Protein AF-A0AA35RGS2-F1 (afdb_monomer)

Mean predicted aligned error: 11.4 Å

Radius of gyration: 21.29 Å; Cα contacts (8 Å, |Δi|>4): 32; chains: 1; bounding box: 43×38×60 Å

Structure (mmCIF, N/CA/C/O backbone):
data_AF-A0AA35RGS2-F1
#
_entry.id   AF-A0AA35RGS2-F1
#
loop_
_atom_site.group_PDB
_atom_site.id
_atom_site.type_symbol
_atom_site.label_atom_id
_atom_site.label_alt_id
_atom_site.label_comp_id
_atom_site.label_asym_id
_atom_site.label_entity_id
_atom_site.label_seq_id
_atom_site.pdbx_PDB_ins_code
_atom_site.Cartn_x
_atom_site.Cartn_y
_atom_site.Cartn_z
_atom_site.occupancy
_atom_site.B_iso_or_equiv
_atom_site.auth_seq_id
_atom_site.auth_comp_id
_atom_site.auth_asym_id
_atom_site.auth_atom_id
_atom_site.pdbx_PDB_model_num
ATOM 1 N N . THR A 1 1 ? -9.448 -14.374 -11.916 1.00 45.47 1 THR A N 1
ATOM 2 C CA . THR A 1 1 ? -8.502 -13.253 -11.717 1.00 45.47 1 THR A CA 1
ATOM 3 C C . THR A 1 1 ? -8.376 -13.027 -10.229 1.00 45.47 1 THR A C 1
ATOM 5 O O . THR A 1 1 ? -9.400 -12.807 -9.598 1.00 45.47 1 THR A O 1
ATOM 8 N N . LEU A 1 2 ? -7.183 -13.160 -9.643 1.00 50.66 2 LEU A N 1
ATOM 9 C CA . LEU A 1 2 ? -6.993 -12.872 -8.217 1.00 50.66 2 LEU A CA 1
ATOM 10 C C . LEU A 1 2 ? -7.079 -11.353 -8.027 1.00 50.66 2 LEU A C 1
ATOM 12 O O . LEU A 1 2 ? -6.272 -10.615 -8.587 1.00 50.66 2 LEU A O 1
ATOM 16 N N . GLN A 1 3 ? -8.101 -10.887 -7.312 1.00 70.31 3 GLN A N 1
ATOM 17 C CA . GLN A 1 3 ? -8.216 -9.486 -6.918 1.00 70.31 3 GLN A CA 1
ATOM 18 C C . GLN A 1 3 ? -7.227 -9.246 -5.778 1.00 70.31 3 GLN A C 1
ATOM 20 O O . GLN A 1 3 ? -7.268 -9.942 -4.766 1.00 70.31 3 GLN A O 1
ATOM 25 N N . VAL A 1 4 ? -6.301 -8.308 -5.969 1.00 80.44 4 VAL A N 1
ATOM 26 C CA . VAL A 1 4 ? -5.236 -8.018 -5.007 1.00 80.44 4 VAL A CA 1
ATOM 27 C C . VAL A 1 4 ? -5.414 -6.606 -4.471 1.00 80.44 4 VAL A C 1
ATOM 29 O O . VAL A 1 4 ? -5.587 -5.665 -5.244 1.00 80.44 4 VAL A O 1
ATOM 32 N N . VAL A 1 5 ? -5.346 -6.459 -3.149 1.00 79.75 5 VAL A N 1
ATOM 33 C CA . VAL A 1 5 ? -5.328 -5.151 -2.491 1.00 79.75 5 VAL A CA 1
ATOM 34 C C . VAL A 1 5 ? -3.905 -4.605 -2.550 1.00 79.75 5 VAL A C 1
ATOM 36 O O . VAL A 1 5 ? -2.971 -5.206 -2.021 1.00 79.75 5 VAL A O 1
ATOM 39 N N . VAL A 1 6 ? -3.733 -3.466 -3.215 1.00 86.12 6 VAL A N 1
ATOM 40 C CA . VAL A 1 6 ? -2.435 -2.792 -3.316 1.00 86.12 6 VAL A CA 1
ATOM 41 C C . VAL A 1 6 ? -2.250 -1.888 -2.091 1.00 86.12 6 VAL A C 1
ATOM 43 O O . VAL A 1 6 ? -3.171 -1.137 -1.763 1.00 86.12 6 VAL A O 1
ATOM 46 N N . PRO A 1 7 ? -1.089 -1.925 -1.407 1.00 85.31 7 PRO A N 1
ATOM 47 C CA . PRO A 1 7 ? -0.801 -1.013 -0.303 1.00 85.31 7 PRO A CA 1
ATOM 48 C C . PRO A 1 7 ? -0.924 0.462 -0.724 1.00 85.31 7 PRO A C 1
ATOM 50 O O . PRO A 1 7 ? -0.649 0.790 -1.881 1.00 85.31 7 PRO A O 1
ATOM 53 N N . PRO A 1 8 ? -1.288 1.375 0.193 1.00 83.94 8 PRO A N 1
ATOM 54 C CA . PRO A 1 8 ? -1.401 2.789 -0.136 1.00 83.94 8 PRO A CA 1
ATOM 55 C C . PRO A 1 8 ? -0.038 3.364 -0.535 1.00 83.94 8 PRO A C 1
ATOM 57 O O . PRO A 1 8 ? 0.972 3.126 0.131 1.00 83.94 8 PRO A O 1
ATOM 60 N N . LEU A 1 9 ? -0.025 4.135 -1.622 1.00 82.06 9 LEU A N 1
ATOM 61 C CA . LEU A 1 9 ? 1.124 4.949 -2.008 1.00 82.06 9 LEU A CA 1
ATOM 62 C C . LEU A 1 9 ? 1.214 6.183 -1.097 1.00 82.06 9 LEU A C 1
ATOM 64 O O . LEU A 1 9 ? 0.177 6.681 -0.650 1.00 82.06 9 LEU A O 1
ATOM 68 N N . PRO A 1 10 ? 2.426 6.705 -0.842 1.00 77.06 10 PRO A N 1
ATOM 69 C CA . PRO A 1 10 ? 2.576 7.959 -0.122 1.00 77.06 10 PRO A CA 1
ATOM 70 C C . PRO A 1 10 ? 1.879 9.107 -0.838 1.00 77.06 10 PRO A C 1
ATOM 72 O O . PRO A 1 10 ? 1.684 9.083 -2.058 1.00 77.06 10 PRO A O 1
ATOM 75 N N . GLU A 1 11 ? 1.563 10.139 -0.062 1.00 71.31 11 GLU A N 1
ATOM 76 C CA . GLU A 1 11 ? 0.903 11.332 -0.559 1.00 71.31 11 GLU A CA 1
ATOM 77 C C . GLU A 1 11 ? 1.646 11.911 -1.770 1.00 71.31 11 GLU A C 1
ATOM 79 O O . GLU A 1 11 ? 2.862 12.153 -1.769 1.00 71.31 11 GLU A O 1
ATOM 84 N N . LYS A 1 12 ? 0.893 12.105 -2.854 1.00 67.00 12 LYS A N 1
ATOM 85 C CA . LYS A 1 12 ? 1.411 12.760 -4.045 1.00 67.00 12 LYS A CA 1
ATOM 86 C C . LYS A 1 12 ? 1.531 14.240 -3.721 1.00 67.00 12 LYS A C 1
ATOM 88 O O . LYS A 1 12 ? 0.517 14.900 -3.533 1.00 67.00 12 LYS A O 1
ATOM 93 N N . ALA A 1 13 ? 2.757 14.754 -3.721 1.00 57.62 13 ALA A N 1
ATOM 94 C CA . ALA A 1 13 ? 3.004 16.185 -3.610 1.00 57.62 13 ALA A CA 1
ATOM 95 C C . ALA A 1 13 ? 2.073 16.948 -4.577 1.00 57.62 13 ALA A C 1
ATOM 97 O O . ALA A 1 13 ? 2.052 16.671 -5.784 1.00 57.62 13 ALA A O 1
ATOM 98 N N . ILE A 1 14 ? 1.244 17.841 -4.033 1.00 50.59 14 ILE A N 1
ATOM 99 C CA . ILE A 1 14 ? 0.221 18.575 -4.784 1.00 50.59 14 ILE A CA 1
ATOM 100 C C . ILE A 1 14 ? 0.909 19.344 -5.927 1.00 50.59 14 ILE A C 1
ATOM 102 O O . ILE A 1 14 ? 2.065 19.775 -5.809 1.00 50.59 14 ILE A O 1
ATOM 106 N N . LYS A 1 15 ? 0.230 19.442 -7.080 1.00 45.72 15 LYS A N 1
ATOM 107 C CA . LYS A 1 15 ? 0.703 20.169 -8.272 1.00 45.72 15 LYS A CA 1
ATOM 108 C C . LYS A 1 15 ? 1.196 21.567 -7.858 1.0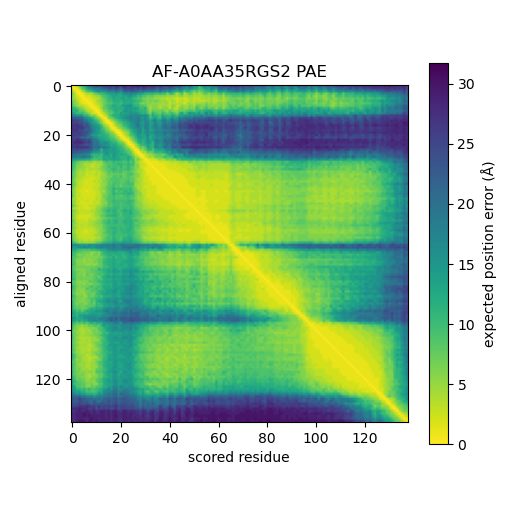0 45.72 15 LYS A C 1
ATOM 110 O O . LYS A 1 15 ? 0.411 22.389 -7.413 1.00 45.72 15 LYS A O 1
ATOM 115 N N . GLY A 1 16 ? 2.503 21.779 -7.994 1.00 46.50 16 GLY A N 1
ATOM 116 C CA . GLY A 1 16 ? 3.271 22.926 -7.479 1.00 46.50 16 GLY A CA 1
ATOM 117 C C . GLY A 1 16 ? 4.686 22.491 -7.074 1.00 46.50 16 GLY A C 1
ATOM 118 O O . GLY A 1 16 ? 5.674 23.148 -7.373 1.00 46.50 16 GLY A O 1
ATOM 119 N N . SER A 1 17 ? 4.789 21.265 -6.566 1.00 48.12 17 SER A N 1
ATOM 120 C CA . SER A 1 17 ? 6.030 20.550 -6.233 1.00 48.12 17 SER A CA 1
ATOM 121 C C . SER A 1 17 ? 6.803 19.971 -7.428 1.00 48.12 17 SER A C 1
ATOM 123 O O . SER A 1 17 ? 7.889 19.425 -7.250 1.00 48.12 17 SER A O 1
ATOM 125 N N . SER A 1 18 ? 6.301 20.092 -8.665 1.00 44.66 18 SER A N 1
ATOM 126 C CA . SER A 1 18 ? 7.066 19.666 -9.853 1.00 44.66 18 SER A CA 1
ATOM 127 C C . SER A 1 18 ? 8.357 20.480 -10.028 1.00 44.66 18 SER A C 1
ATOM 129 O O . SER A 1 18 ? 9.252 20.048 -10.750 1.00 44.66 18 SER A O 1
ATOM 131 N N . GLY A 1 19 ? 8.457 21.632 -9.353 1.00 45.62 19 GLY A N 1
ATOM 132 C CA . GLY A 1 19 ? 9.687 22.404 -9.217 1.00 45.62 19 GLY A CA 1
ATOM 133 C C . GLY A 1 19 ? 10.650 21.882 -8.145 1.00 45.62 19 GLY A C 1
ATOM 134 O O . GLY A 1 19 ? 11.829 22.169 -8.259 1.00 45.62 19 GLY A O 1
ATOM 135 N N . LEU A 1 20 ? 10.212 21.085 -7.161 1.00 48.44 20 LEU A N 1
ATOM 136 C CA . LEU A 1 20 ? 11.076 20.593 -6.071 1.00 48.44 20 LEU A CA 1
ATOM 137 C C . LEU A 1 20 ? 12.058 19.514 -6.530 1.00 48.44 20 LEU A C 1
ATOM 139 O O . LEU A 1 20 ? 13.179 19.455 -6.040 1.00 48.44 20 LEU A O 1
ATOM 143 N N . LEU A 1 21 ? 11.676 18.693 -7.514 1.00 51.62 21 LEU A N 1
ATOM 144 C CA . LEU A 1 21 ? 12.592 17.687 -8.063 1.00 51.62 21 LEU A CA 1
ATOM 145 C C . LEU A 1 21 ? 13.703 18.321 -8.923 1.00 51.62 21 LEU A C 1
ATOM 147 O O . LEU A 1 21 ? 14.788 17.763 -9.027 1.00 51.62 21 LEU A O 1
ATOM 151 N N . ASN A 1 22 ? 13.435 19.498 -9.506 1.00 47.59 22 ASN A N 1
ATOM 152 C CA . ASN A 1 22 ? 14.356 20.216 -10.397 1.00 47.59 22 ASN A CA 1
ATOM 153 C C . ASN A 1 22 ? 14.992 21.461 -9.753 1.00 47.59 22 ASN A C 1
ATOM 155 O O . ASN A 1 22 ? 15.859 22.089 -10.355 1.00 47.59 22 ASN A O 1
ATOM 159 N N . LYS A 1 23 ? 14.575 21.836 -8.542 1.00 47.91 23 LYS A N 1
ATOM 160 C CA . LYS A 1 23 ? 15.097 22.972 -7.788 1.00 47.91 23 LYS A CA 1
ATOM 161 C C . LYS A 1 23 ? 15.228 22.545 -6.334 1.00 47.91 23 LYS A C 1
ATOM 163 O O . LYS A 1 23 ? 14.370 22.809 -5.499 1.00 47.91 23 LYS A O 1
ATOM 168 N N . ILE A 1 24 ? 16.333 21.860 -6.062 1.00 50.66 24 ILE A N 1
ATOM 169 C CA . ILE A 1 24 ? 16.838 21.587 -4.719 1.00 50.66 24 ILE A CA 1
ATOM 170 C C . ILE A 1 24 ? 17.301 22.932 -4.132 1.00 50.66 24 ILE A C 1
ATOM 172 O O . ILE A 1 24 ? 18.485 23.240 -4.058 1.00 50.66 24 ILE A O 1
ATOM 176 N N . THR A 1 25 ? 16.359 23.802 -3.787 1.00 47.84 25 THR A N 1
ATOM 177 C CA . THR A 1 25 ? 16.596 24.863 -2.811 1.00 47.84 25 THR A CA 1
ATOM 178 C C . THR A 1 25 ? 16.045 24.321 -1.508 1.00 47.84 25 THR A C 1
ATOM 180 O O . THR A 1 25 ? 14.851 24.429 -1.264 1.00 47.84 25 THR A O 1
ATOM 183 N N . PHE A 1 26 ? 16.911 23.642 -0.749 1.00 51.88 26 PHE A N 1
ATOM 184 C CA . PHE A 1 26 ? 16.618 23.029 0.548 1.00 51.88 26 PHE A CA 1
ATOM 185 C C . PHE A 1 26 ? 16.055 24.081 1.514 1.00 51.88 26 PHE A C 1
ATOM 187 O O . PHE A 1 26 ? 16.809 24.790 2.179 1.00 51.88 26 PHE A O 1
ATOM 194 N N . SER A 1 27 ? 14.732 24.188 1.599 1.00 56.56 27 SER A N 1
ATOM 195 C CA . SER A 1 27 ? 14.089 24.680 2.812 1.00 56.56 27 SER A CA 1
ATOM 196 C C . SER A 1 27 ? 13.939 23.506 3.796 1.00 56.56 27 SER A C 1
ATOM 198 O O . SER A 1 27 ? 13.913 22.342 3.387 1.00 56.56 27 SER A O 1
ATOM 200 N N . GLY A 1 28 ? 13.884 23.779 5.104 1.00 57.06 28 GLY A N 1
ATOM 201 C CA . GLY A 1 28 ? 13.757 22.725 6.124 1.00 57.06 28 GLY A CA 1
ATOM 202 C C . GLY A 1 28 ? 12.481 21.884 5.974 1.00 57.06 28 GLY A C 1
ATOM 203 O O . GLY A 1 28 ? 12.509 20.677 6.200 1.00 57.06 28 GLY A O 1
ATOM 204 N N . GLU A 1 29 ? 11.388 22.492 5.505 1.00 58.44 29 GLU A N 1
ATOM 205 C CA . GLU A 1 29 ? 10.102 21.815 5.286 1.00 58.44 29 GLU A CA 1
ATOM 206 C C . GLU A 1 29 ? 10.144 20.843 4.094 1.00 58.44 29 GLU A C 1
ATOM 208 O O . GLU A 1 29 ? 9.554 19.759 4.149 1.00 58.44 29 GLU A O 1
ATOM 213 N N . ASP A 1 30 ? 10.911 21.174 3.048 1.00 62.19 30 ASP A N 1
ATOM 214 C CA . ASP A 1 30 ? 11.116 20.294 1.892 1.00 62.19 30 ASP A CA 1
ATOM 215 C C . ASP A 1 30 ? 11.906 19.031 2.273 1.00 62.19 30 ASP A C 1
ATOM 217 O O . ASP A 1 30 ? 11.649 17.947 1.742 1.00 62.19 30 ASP A O 1
ATOM 221 N N . SER A 1 31 ? 12.829 19.142 3.237 1.00 70.75 31 SER A N 1
ATOM 222 C CA . SER A 1 31 ? 13.610 18.010 3.754 1.00 70.75 31 SER A CA 1
ATOM 223 C C . SER A 1 31 ? 12.741 17.014 4.529 1.00 70.75 31 SER A C 1
ATOM 225 O O . SER A 1 31 ? 12.804 15.807 4.279 1.00 70.75 31 SER A O 1
ATOM 227 N N . ASP A 1 32 ? 11.875 17.497 5.423 1.00 76.06 32 ASP A N 1
ATOM 228 C CA . ASP A 1 32 ? 10.977 16.638 6.207 1.00 76.06 32 ASP A CA 1
ATOM 229 C C . ASP A 1 32 ? 9.963 15.905 5.323 1.00 76.06 32 ASP A C 1
ATOM 231 O O . ASP A 1 32 ? 9.649 14.731 5.554 1.00 76.06 32 ASP A O 1
ATOM 235 N N . PHE A 1 33 ? 9.461 16.575 4.281 1.00 78.19 33 PHE A N 1
ATOM 236 C CA . PHE A 1 33 ? 8.596 15.947 3.289 1.00 78.19 33 PHE A CA 1
ATOM 237 C C . PHE A 1 33 ? 9.311 14.802 2.558 1.00 78.19 33 PHE A C 1
ATOM 239 O O . PHE A 1 33 ? 8.751 13.709 2.420 1.00 78.19 33 PHE A O 1
ATOM 246 N N . LEU A 1 34 ? 10.550 15.026 2.109 1.00 80.31 34 LEU A N 1
ATOM 247 C CA . LEU A 1 34 ? 11.332 14.016 1.399 1.00 80.31 34 LEU A CA 1
ATOM 248 C C . LEU A 1 34 ? 11.626 12.795 2.275 1.00 80.31 34 LEU A C 1
ATOM 250 O O . LEU A 1 34 ? 11.437 11.674 1.804 1.00 80.31 34 LEU A O 1
ATOM 254 N N . ILE A 1 35 ? 11.991 12.989 3.546 1.00 83.81 35 ILE A N 1
ATOM 255 C CA . ILE A 1 35 ? 12.246 11.886 4.488 1.00 83.81 35 ILE A CA 1
ATOM 256 C C . ILE A 1 35 ? 10.967 11.074 4.732 1.00 83.81 35 ILE A C 1
ATOM 258 O O . ILE A 1 35 ? 10.978 9.845 4.626 1.00 83.81 35 ILE A O 1
ATOM 262 N N . LYS A 1 36 ? 9.833 11.741 4.994 1.00 83.88 36 LYS A N 1
ATOM 263 C CA . LYS A 1 36 ? 8.533 11.065 5.171 1.00 83.88 36 LYS A CA 1
ATOM 264 C C . LYS A 1 36 ? 8.149 10.263 3.932 1.00 83.88 36 LYS A C 1
ATOM 266 O O . LYS A 1 36 ? 7.704 9.119 4.043 1.00 83.88 36 LYS A O 1
ATOM 271 N N . ARG A 1 37 ? 8.345 10.845 2.747 1.00 86.12 37 ARG A N 1
ATOM 272 C CA . ARG A 1 37 ? 8.055 10.186 1.474 1.00 86.12 37 ARG A CA 1
ATOM 273 C C . ARG A 1 37 ? 8.975 8.996 1.230 1.00 86.12 37 ARG A C 1
ATOM 275 O O . ARG A 1 37 ? 8.482 7.956 0.807 1.00 86.12 37 ARG A O 1
ATOM 282 N N . GLN A 1 38 ? 10.270 9.132 1.499 1.00 87.69 38 GLN A N 1
ATOM 283 C CA . GLN A 1 38 ? 11.242 8.048 1.379 1.00 87.69 38 GLN A CA 1
ATOM 284 C C . GLN A 1 38 ? 10.843 6.865 2.263 1.00 87.69 38 GLN A C 1
ATOM 286 O O . GLN A 1 38 ? 10.688 5.757 1.758 1.00 87.69 38 GLN A O 1
ATOM 291 N N . HIS A 1 39 ? 10.584 7.113 3.548 1.00 88.38 39 HIS A N 1
ATOM 292 C CA . HIS A 1 39 ? 10.181 6.074 4.494 1.00 88.38 39 HIS A CA 1
ATOM 293 C C . HIS A 1 39 ? 8.864 5.393 4.085 1.00 88.38 39 HIS A C 1
ATOM 295 O O . HIS A 1 39 ? 8.719 4.173 4.148 1.00 88.38 39 HIS A O 1
ATOM 301 N N . ALA A 1 40 ? 7.889 6.164 3.603 1.00 87.94 40 ALA A N 1
ATOM 302 C CA . ALA A 1 40 ? 6.630 5.604 3.127 1.00 87.94 40 ALA A CA 1
ATOM 303 C C . ALA A 1 40 ? 6.789 4.779 1.834 1.00 87.94 40 ALA A C 1
ATOM 305 O O . ALA A 1 40 ? 6.123 3.753 1.684 1.00 87.94 40 ALA A O 1
ATOM 306 N N . LEU A 1 41 ? 7.679 5.185 0.917 1.00 91.75 41 LEU A N 1
ATOM 307 C CA . LEU A 1 41 ? 8.031 4.387 -0.263 1.00 91.75 41 LEU A CA 1
ATOM 308 C C . LEU A 1 41 ? 8.737 3.086 0.127 1.00 91.75 41 LEU A C 1
ATOM 310 O O . LEU A 1 41 ? 8.436 2.043 -0.448 1.00 91.75 41 LEU A O 1
ATOM 314 N N . GLU A 1 42 ? 9.624 3.124 1.117 1.00 91.94 42 GLU A N 1
ATOM 315 C CA . GLU A 1 42 ? 10.288 1.930 1.640 1.00 91.94 42 GLU A CA 1
ATOM 316 C C . GLU A 1 42 ? 9.269 0.938 2.214 1.00 91.94 42 GLU A C 1
ATOM 318 O O . GLU A 1 42 ? 9.222 -0.217 1.788 1.00 91.94 42 GLU A O 1
ATOM 323 N N . ILE A 1 43 ? 8.369 1.401 3.091 1.00 92.44 43 ILE A N 1
ATOM 324 C CA . ILE A 1 43 ? 7.279 0.571 3.629 1.00 92.44 43 ILE A CA 1
ATOM 325 C C . ILE A 1 43 ? 6.421 -0.007 2.500 1.00 92.44 43 ILE A C 1
ATOM 327 O O . ILE A 1 43 ? 6.042 -1.179 2.548 1.00 92.44 43 ILE A O 1
ATOM 331 N N . PHE A 1 44 ? 6.099 0.797 1.484 1.00 93.06 44 PHE A N 1
ATOM 332 C CA . PHE A 1 44 ? 5.331 0.345 0.329 1.00 93.06 44 PHE A CA 1
ATOM 333 C C . PHE A 1 44 ? 6.040 -0.804 -0.404 1.00 93.06 44 PHE A C 1
ATOM 335 O O . PHE A 1 44 ? 5.431 -1.852 -0.619 1.00 93.06 44 PHE A O 1
ATOM 342 N N . LEU A 1 45 ? 7.329 -0.656 -0.720 1.00 93.31 45 LEU A N 1
ATOM 343 C CA . LEU A 1 45 ? 8.112 -1.687 -1.409 1.00 93.31 45 LEU A CA 1
ATOM 344 C C . LEU A 1 45 ? 8.271 -2.958 -0.568 1.00 93.31 45 LEU A C 1
ATOM 346 O O . LEU A 1 45 ? 8.125 -4.059 -1.099 1.00 93.31 45 LEU A O 1
ATOM 350 N N . VAL A 1 46 ? 8.487 -2.825 0.743 1.00 94.31 46 VAL A N 1
ATOM 351 C CA . VAL A 1 46 ? 8.539 -3.966 1.671 1.00 94.31 46 VAL A CA 1
ATOM 352 C C . VAL A 1 46 ? 7.196 -4.697 1.725 1.00 94.31 46 VAL A C 1
ATOM 354 O O . VAL A 1 46 ? 7.147 -5.925 1.746 1.00 94.31 46 VAL A O 1
ATOM 357 N N . ARG A 1 47 ? 6.074 -3.972 1.717 1.00 94.00 47 ARG A N 1
ATOM 358 C CA . ARG A 1 47 ? 4.746 -4.600 1.677 1.00 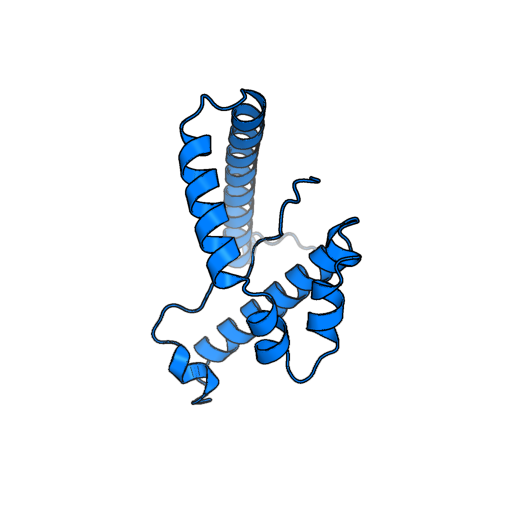94.00 47 ARG A CA 1
ATOM 359 C C . ARG A 1 47 ? 4.505 -5.333 0.360 1.00 94.00 47 ARG A C 1
ATOM 361 O O . ARG A 1 47 ? 3.954 -6.430 0.390 1.00 94.00 47 ARG A O 1
ATOM 368 N N . LEU A 1 48 ? 4.937 -4.769 -0.770 1.00 93.00 48 LEU A N 1
ATOM 369 C CA . LEU A 1 48 ? 4.856 -5.447 -2.066 1.00 93.00 48 LEU A CA 1
ATOM 370 C C . LEU A 1 48 ? 5.694 -6.729 -2.095 1.00 93.00 48 LEU A C 1
ATOM 372 O O . LEU A 1 48 ? 5.191 -7.762 -2.532 1.00 93.00 48 LEU A O 1
ATOM 376 N N . SER A 1 49 ? 6.929 -6.691 -1.587 1.00 93.75 49 SER A N 1
ATOM 377 C CA . SER A 1 49 ? 7.825 -7.854 -1.593 1.00 93.75 49 SER A CA 1
ATOM 378 C C . SER A 1 49 ? 7.358 -8.982 -0.669 1.00 93.75 49 SER A C 1
ATOM 380 O O . SER A 1 49 ? 7.612 -10.151 -0.949 1.00 93.75 49 S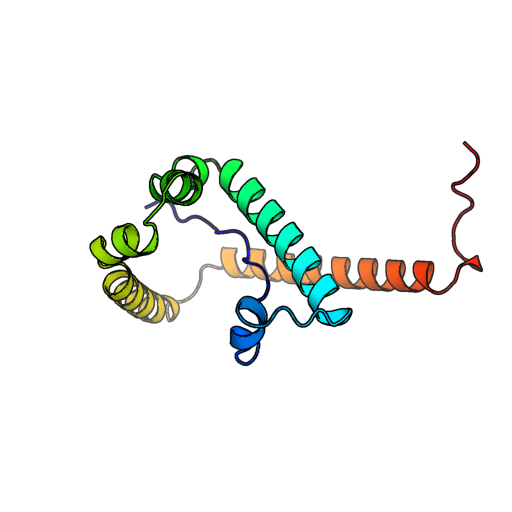ER A O 1
ATOM 382 N N . ARG A 1 50 ? 6.629 -8.658 0.406 1.00 94.06 50 ARG A N 1
ATOM 383 C CA . ARG A 1 50 ? 6.038 -9.647 1.324 1.00 94.06 50 ARG A CA 1
ATOM 384 C C . ARG A 1 50 ? 4.674 -10.172 0.872 1.00 94.06 50 ARG A C 1
ATOM 386 O O . ARG A 1 50 ? 4.170 -11.122 1.467 1.00 94.06 50 ARG A O 1
ATOM 393 N N . HIS A 1 51 ? 4.055 -9.568 -0.140 1.00 93.50 51 HIS A N 1
ATOM 394 C CA . HIS A 1 51 ? 2.739 -9.985 -0.608 1.00 93.50 51 HIS A CA 1
ATOM 395 C C . HIS A 1 51 ? 2.862 -11.180 -1.572 1.00 93.50 51 HIS A C 1
ATOM 397 O O . HIS A 1 51 ? 3.495 -11.034 -2.616 1.00 93.50 51 HIS A O 1
ATOM 403 N N . PRO A 1 52 ? 2.171 -12.314 -1.333 1.00 91.88 52 PRO A N 1
ATOM 404 C CA . PRO A 1 52 ? 2.402 -13.577 -2.048 1.00 91.88 52 PRO A CA 1
ATOM 405 C C . PRO A 1 52 ? 2.188 -13.502 -3.567 1.00 91.88 52 PRO A C 1
ATOM 407 O O . PRO A 1 52 ? 2.845 -14.215 -4.313 1.00 91.88 52 PRO A O 1
ATOM 410 N N . VAL A 1 53 ? 1.275 -12.639 -4.029 1.00 92.88 53 VAL A N 1
ATOM 411 C CA . VAL A 1 53 ? 1.014 -12.420 -5.466 1.00 92.88 53 VAL A CA 1
ATOM 412 C C . VAL A 1 53 ? 1.869 -11.292 -6.066 1.00 92.88 53 VAL A C 1
ATOM 414 O O . VAL A 1 53 ? 2.495 -11.486 -7.102 1.00 92.88 53 VAL A O 1
ATOM 417 N N . LEU A 1 54 ? 1.900 -10.101 -5.449 1.00 91.50 54 LEU A N 1
ATOM 418 C CA . LEU A 1 54 ? 2.594 -8.929 -6.002 1.00 91.50 54 LEU A CA 1
ATOM 419 C C . LEU A 1 54 ? 4.109 -9.117 -6.082 1.00 91.50 54 LEU A C 1
ATOM 421 O O . LEU A 1 54 ? 4.712 -8.617 -7.028 1.00 91.50 54 LEU A O 1
ATOM 425 N N . CYS A 1 55 ? 4.707 -9.856 -5.143 1.00 93.12 55 CYS A N 1
ATOM 426 C CA . CYS A 1 55 ? 6.148 -10.081 -5.135 1.00 93.12 55 CYS A CA 1
ATOM 427 C C . CYS A 1 55 ? 6.638 -10.893 -6.338 1.00 93.12 55 CYS A C 1
ATOM 429 O O . CYS A 1 55 ? 7.794 -10.752 -6.703 1.00 93.12 55 CYS A O 1
ATOM 431 N N . GLN A 1 56 ? 5.763 -11.691 -6.962 1.00 93.00 56 GLN A N 1
ATOM 432 C CA . GLN A 1 56 ? 6.058 -12.513 -8.142 1.00 93.00 56 GLN A CA 1
ATOM 433 C C . GLN A 1 56 ? 5.748 -11.782 -9.457 1.00 93.00 56 GLN A C 1
ATOM 435 O O . GLN A 1 56 ? 5.884 -12.341 -10.546 1.00 93.00 56 GLN A O 1
ATOM 440 N N . SER A 1 57 ? 5.259 -10.540 -9.383 1.00 90.62 57 SER A N 1
ATOM 441 C CA . SER A 1 57 ? 4.894 -9.777 -10.569 1.00 90.62 57 SER A CA 1
ATOM 442 C C . SER A 1 57 ? 6.136 -9.443 -11.386 1.00 90.62 57 SER A C 1
ATOM 444 O O . SER A 1 57 ? 7.042 -8.765 -10.903 1.00 90.62 57 SER A O 1
ATOM 446 N N . TYR A 1 58 ? 6.125 -9.817 -12.667 1.00 89.81 58 TYR A N 1
ATOM 447 C CA . TYR A 1 58 ? 7.141 -9.394 -13.634 1.00 89.81 58 TYR A CA 1
ATOM 448 C C . TYR A 1 58 ? 7.396 -7.880 -13.559 1.00 89.81 58 TYR A C 1
ATOM 450 O O . TYR A 1 58 ? 8.539 -7.440 -13.497 1.00 89.81 58 TYR A O 1
ATOM 458 N N . TRP A 1 59 ? 6.332 -7.076 -13.474 1.00 87.81 59 TRP A N 1
ATOM 459 C CA . TRP A 1 59 ? 6.443 -5.618 -13.405 1.00 87.81 59 TRP A CA 1
ATOM 460 C C . TRP A 1 59 ? 7.063 -5.112 -12.106 1.00 87.81 59 TRP A C 1
ATOM 462 O O . TRP A 1 59 ? 7.683 -4.055 -12.123 1.00 87.81 59 TRP A O 1
ATOM 472 N N . PHE A 1 60 ? 6.921 -5.847 -11.000 1.00 90.69 60 PHE A N 1
ATOM 473 C CA . PHE A 1 60 ? 7.570 -5.490 -9.741 1.00 90.69 60 PHE A CA 1
ATOM 474 C C . PHE A 1 60 ? 9.087 -5.692 -9.833 1.00 90.69 60 PHE A C 1
ATOM 476 O O . PHE A 1 60 ? 9.836 -4.779 -9.504 1.00 90.69 60 PHE A O 1
ATOM 483 N N . HIS A 1 61 ? 9.544 -6.822 -10.379 1.00 90.94 61 HIS A N 1
ATOM 484 C CA . HIS A 1 61 ? 10.973 -7.061 -10.612 1.00 90.94 61 HIS A CA 1
ATOM 485 C C . HIS A 1 61 ? 11.565 -6.072 -11.621 1.00 90.94 61 HIS A C 1
ATOM 487 O O . HIS A 1 61 ? 12.574 -5.428 -11.349 1.00 90.94 61 H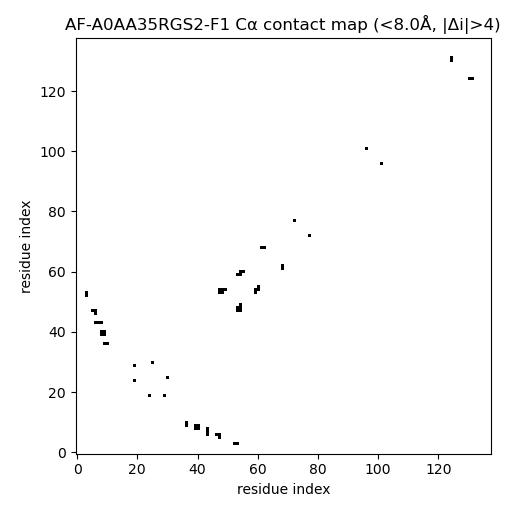IS A O 1
ATOM 493 N N . GLN A 1 62 ? 10.879 -5.856 -12.748 1.00 89.38 62 GLN A N 1
ATOM 494 C CA . GLN A 1 62 ? 11.314 -4.885 -13.754 1.00 89.38 62 GLN A CA 1
ATOM 495 C C . GLN A 1 62 ? 11.365 -3.451 -13.221 1.00 89.38 62 GLN A C 1
ATOM 497 O O . GLN A 1 62 ? 12.207 -2.671 -13.652 1.00 89.38 62 GLN A O 1
ATOM 502 N N . PHE A 1 63 ? 10.486 -3.088 -12.286 1.00 89.50 63 PHE A N 1
ATOM 503 C CA . PHE A 1 63 ? 10.543 -1.783 -11.633 1.00 89.50 63 PHE A CA 1
ATOM 504 C C . PHE A 1 63 ? 11.826 -1.604 -10.807 1.00 89.50 63 PHE A C 1
ATOM 506 O O . PHE A 1 63 ? 12.366 -0.503 -10.765 1.00 89.50 63 PHE A O 1
ATOM 513 N N . LEU A 1 64 ? 12.317 -2.672 -10.171 1.00 89.50 64 LEU A N 1
ATOM 514 C CA . LEU A 1 64 ? 13.511 -2.632 -9.323 1.00 89.50 64 LEU A CA 1
ATOM 515 C C . LEU A 1 64 ? 14.825 -2.691 -10.117 1.00 89.50 64 LEU A C 1
ATOM 517 O O . LEU A 1 64 ? 15.832 -2.167 -9.653 1.00 89.50 64 LEU A O 1
ATOM 521 N N . GLU A 1 65 ? 14.823 -3.320 -11.292 1.00 87.00 65 GLU A N 1
ATOM 522 C CA . GLU A 1 65 ? 16.051 -3.630 -12.040 1.00 87.00 65 GLU A CA 1
ATOM 523 C C . GLU A 1 65 ? 16.388 -2.633 -13.162 1.00 87.00 65 GLU A C 1
ATOM 525 O O . GLU A 1 65 ? 17.549 -2.528 -13.557 1.00 87.00 65 GLU A O 1
ATOM 530 N N . ASN A 1 66 ? 15.400 -1.940 -13.743 1.00 78.12 66 ASN A N 1
ATOM 531 C CA . ASN A 1 66 ? 15.527 -1.515 -15.140 1.00 78.12 66 ASN A CA 1
ATOM 532 C C . ASN A 1 66 ? 15.838 -0.019 -15.368 1.00 78.12 66 ASN A C 1
ATOM 534 O O . ASN A 1 66 ? 15.121 0.875 -14.910 1.00 78.12 66 ASN A O 1
ATOM 538 N N . ILE A 1 67 ? 16.843 0.247 -16.212 1.00 65.50 67 ILE A N 1
ATOM 539 C CA . ILE A 1 67 ? 17.091 1.545 -16.856 1.00 65.50 67 ILE A CA 1
ATOM 540 C C . ILE A 1 67 ? 16.238 1.574 -18.135 1.00 65.50 67 ILE A C 1
ATOM 542 O O . ILE A 1 67 ? 16.552 0.901 -19.110 1.00 65.50 67 ILE A O 1
ATOM 546 N N . GLY A 1 68 ? 15.133 2.327 -18.134 1.00 79.38 68 GLY A N 1
ATOM 547 C CA . GLY A 1 68 ? 14.178 2.370 -19.263 1.00 79.38 68 GLY A CA 1
ATOM 548 C C . GLY A 1 68 ? 12.741 1.957 -18.914 1.00 79.38 68 GLY A C 1
ATOM 549 O O . GLY A 1 68 ? 11.974 1.505 -19.769 1.00 79.38 68 GLY A O 1
ATOM 550 N N . TRP A 1 69 ? 12.361 2.097 -17.637 1.00 83.44 69 TRP A N 1
ATOM 551 C CA . TRP A 1 69 ? 11.012 1.819 -17.128 1.00 83.44 69 TRP A CA 1
ATOM 552 C C . TRP A 1 69 ? 9.902 2.477 -17.959 1.00 83.44 69 TRP A C 1
ATOM 554 O O . TRP A 1 69 ? 8.886 1.852 -18.263 1.00 83.44 69 TRP A O 1
ATOM 564 N N . ARG A 1 70 ? 10.092 3.744 -18.347 1.00 84.44 70 ARG A N 1
ATOM 565 C CA . ARG A 1 70 ? 9.079 4.527 -19.065 1.00 84.44 70 ARG A CA 1
ATOM 566 C C . ARG A 1 70 ? 8.739 3.884 -20.407 1.00 84.44 70 ARG A C 1
ATOM 568 O O . ARG A 1 70 ? 7.563 3.694 -20.711 1.00 84.44 70 ARG A O 1
ATOM 575 N N . GLU A 1 71 ? 9.752 3.537 -21.186 1.00 87.00 71 GLU A N 1
ATOM 576 C CA . GLU A 1 71 ? 9.621 2.944 -22.512 1.00 87.00 71 GLU A CA 1
ATOM 577 C C . GLU A 1 71 ? 9.009 1.544 -22.410 1.00 87.00 71 GLU A C 1
ATOM 579 O O . GLU A 1 71 ? 8.098 1.207 -23.169 1.00 87.00 71 GLU A O 1
ATOM 584 N N . ALA A 1 72 ? 9.459 0.743 -21.438 1.00 84.50 72 ALA A N 1
ATOM 585 C CA . ALA A 1 72 ? 8.918 -0.587 -21.177 1.00 84.50 72 ALA A CA 1
ATOM 586 C C . ALA A 1 72 ? 7.418 -0.543 -20.840 1.00 84.50 72 ALA A C 1
ATOM 588 O O . ALA A 1 72 ? 6.635 -1.295 -21.420 1.00 84.50 72 ALA A O 1
ATOM 589 N N . VAL A 1 73 ? 7.001 0.377 -19.964 1.00 85.75 73 VAL A N 1
ATOM 590 C CA . VAL A 1 73 ? 5.595 0.552 -19.578 1.00 85.75 73 VAL A CA 1
ATOM 591 C C . VAL A 1 73 ? 4.756 1.081 -20.740 1.00 85.75 73 VAL A C 1
ATOM 593 O O . VAL A 1 73 ? 3.652 0.583 -20.966 1.00 85.75 73 VAL A O 1
ATOM 596 N N . GLN A 1 74 ? 5.256 2.038 -21.524 1.00 86.12 74 GLN A N 1
ATOM 597 C CA . GLN A 1 74 ? 4.524 2.578 -22.676 1.00 86.12 74 GLN A CA 1
ATOM 598 C C . GLN A 1 74 ? 4.183 1.503 -23.717 1.00 86.12 74 GLN A C 1
ATOM 600 O O . GLN A 1 74 ? 3.045 1.457 -24.188 1.00 86.12 74 GLN A O 1
ATOM 605 N N . ARG A 1 75 ? 5.111 0.580 -24.014 1.00 87.00 75 ARG A N 1
ATOM 606 C CA . ARG A 1 75 ? 4.885 -0.522 -24.973 1.00 87.00 75 ARG A CA 1
ATOM 607 C C . ARG A 1 75 ? 3.727 -1.447 -24.593 1.00 87.00 75 ARG A C 1
ATOM 609 O O . ARG A 1 75 ? 3.174 -2.119 -25.456 1.00 87.00 75 ARG A O 1
ATOM 616 N N . THR A 1 76 ? 3.331 -1.490 -23.323 1.00 86.94 76 THR A N 1
ATOM 617 C CA . THR A 1 76 ? 2.233 -2.359 -22.865 1.00 86.94 76 THR A CA 1
ATOM 618 C C . THR A 1 76 ? 0.843 -1.846 -23.241 1.00 86.94 76 THR A C 1
ATOM 620 O O . THR A 1 76 ? -0.138 -2.588 -23.093 1.00 86.94 76 THR A O 1
ATOM 623 N N . GLY A 1 77 ? 0.736 -0.578 -23.661 1.00 86.31 77 GLY A N 1
ATOM 624 C CA . GLY A 1 77 ? -0.543 0.105 -23.851 1.00 86.31 77 GLY A CA 1
ATOM 625 C C . GLY A 1 77 ? -1.324 0.300 -22.545 1.00 86.31 77 GLY A C 1
ATOM 626 O O . GLY A 1 77 ? -2.555 0.351 -22.580 1.00 86.31 77 GLY A O 1
ATOM 627 N N . TYR A 1 78 ? -0.646 0.358 -21.385 1.00 84.94 78 TYR A N 1
ATOM 628 C CA . TYR A 1 78 ? -1.309 0.340 -20.071 1.00 84.94 78 TYR A CA 1
ATOM 629 C C . TYR A 1 78 ? -2.381 1.421 -19.919 1.00 84.94 78 TYR A C 1
ATOM 631 O O . TYR A 1 78 ? -3.413 1.147 -19.322 1.00 84.94 78 TYR A O 1
ATOM 639 N N . LEU A 1 79 ? -2.156 2.615 -20.478 1.00 82.81 79 LEU A N 1
ATOM 640 C CA . LEU A 1 79 ? -3.046 3.764 -20.310 1.00 82.81 79 LEU A CA 1
ATOM 641 C C . LEU A 1 79 ? -4.442 3.490 -20.890 1.00 82.81 79 LEU A C 1
ATOM 643 O O . LEU A 1 79 ? -5.460 3.698 -20.238 1.00 82.81 79 LEU A O 1
ATOM 647 N N . GLN A 1 80 ? -4.489 2.928 -22.096 1.00 86.31 80 GLN A N 1
ATOM 648 C CA . GLN A 1 80 ? -5.744 2.568 -22.758 1.00 86.31 80 GLN A CA 1
ATOM 649 C C . GLN A 1 80 ? -6.453 1.434 -22.006 1.00 86.31 80 GLN A C 1
ATOM 651 O O . GLN A 1 80 ? -7.672 1.461 -21.826 1.00 86.31 80 GLN A O 1
ATOM 656 N N . LYS A 1 81 ? -5.682 0.454 -21.513 1.00 86.38 81 LYS A N 1
ATOM 657 C CA . LYS A 1 81 ? -6.207 -0.656 -20.706 1.00 86.38 81 LYS A CA 1
ATOM 658 C C . LYS A 1 81 ? -6.770 -0.165 -19.372 1.00 86.38 81 LYS A C 1
ATOM 660 O O . LYS A 1 81 ? -7.848 -0.606 -18.985 1.00 86.38 81 LYS A O 1
ATOM 665 N N . SER A 1 82 ? -6.090 0.754 -18.684 1.00 85.62 82 SER A N 1
ATOM 666 C CA . SER A 1 82 ? -6.560 1.305 -17.410 1.00 85.62 82 SER A CA 1
ATOM 667 C C . SER A 1 82 ? -7.841 2.105 -17.583 1.00 85.62 82 SER A C 1
ATOM 669 O O . SER A 1 82 ? -8.761 1.933 -16.791 1.00 85.62 82 SER A O 1
ATOM 671 N N . ASP A 1 83 ? -7.949 2.908 -18.642 1.00 85.94 83 ASP A N 1
ATOM 672 C CA . ASP A 1 83 ? -9.159 3.691 -18.903 1.00 85.94 83 ASP A CA 1
ATOM 673 C C . ASP A 1 83 ? -10.365 2.788 -19.181 1.00 85.94 83 ASP A C 1
ATOM 675 O O . ASP A 1 83 ? -11.465 3.031 -18.682 1.00 85.94 83 ASP A O 1
ATOM 679 N N . MET A 1 84 ? -10.165 1.711 -19.943 1.00 87.62 84 MET A N 1
ATOM 680 C CA . MET A 1 84 ? -11.208 0.718 -20.198 1.00 87.62 84 MET A CA 1
ATOM 681 C C . MET A 1 84 ? -11.614 -0.032 -18.920 1.00 87.62 84 MET A C 1
ATOM 683 O O . MET A 1 84 ? -12.808 -0.221 -18.671 1.00 87.62 84 MET A O 1
ATOM 687 N N . LEU A 1 85 ? -10.646 -0.422 -18.085 1.00 87.00 85 LEU A N 1
ATOM 688 C CA . LEU A 1 85 ? -10.910 -1.064 -16.796 1.00 87.00 85 LEU A CA 1
ATOM 689 C C . LEU A 1 85 ? -11.687 -0.139 -15.857 1.00 87.00 85 LEU A C 1
ATOM 691 O O . LEU A 1 85 ? -12.695 -0.565 -15.304 1.00 87.00 85 LEU A O 1
ATOM 695 N N . LEU A 1 86 ? -11.280 1.125 -15.721 1.00 86.44 86 LEU A N 1
ATOM 696 C CA . LEU A 1 86 ? -11.971 2.103 -14.879 1.00 86.44 86 LEU A CA 1
ATOM 697 C C . LEU A 1 86 ? -13.412 2.320 -15.340 1.00 86.44 86 LEU A C 1
ATOM 699 O O . LEU A 1 86 ? -14.323 2.250 -14.521 1.00 86.44 86 LEU A O 1
ATOM 703 N N . LYS A 1 87 ? -13.637 2.485 -16.650 1.00 86.62 87 LYS A N 1
ATOM 704 C CA . LYS A 1 87 ? -14.991 2.577 -1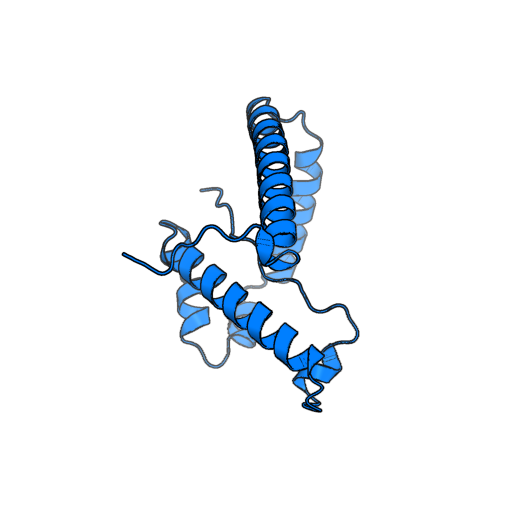7.220 1.00 86.62 87 LYS A CA 1
ATOM 705 C C . LYS A 1 87 ? -15.834 1.347 -16.882 1.00 86.62 87 LYS A C 1
ATOM 707 O O . LYS A 1 87 ? -16.994 1.487 -16.507 1.00 86.62 87 LYS A O 1
ATOM 712 N N . THR A 1 88 ? -15.247 0.155 -16.975 1.00 86.31 88 THR A N 1
ATOM 713 C CA . THR A 1 88 ? -15.930 -1.107 -16.653 1.00 86.31 88 THR A CA 1
ATOM 714 C C . THR A 1 88 ? -16.274 -1.183 -15.164 1.00 86.31 88 THR A C 1
ATOM 716 O O . THR A 1 88 ? -17.410 -1.481 -14.805 1.00 86.31 88 THR A O 1
ATOM 719 N N . LEU A 1 89 ? -15.327 -0.841 -14.288 1.00 83.62 89 LEU A N 1
ATOM 720 C CA . LEU A 1 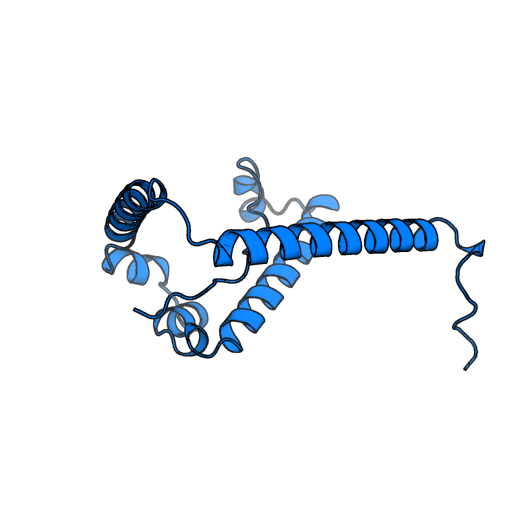89 ? -15.532 -0.808 -12.839 1.00 83.62 89 LEU A CA 1
ATOM 721 C C . LEU A 1 89 ? -16.609 0.204 -12.430 1.00 83.62 89 LEU A C 1
ATOM 723 O O . LEU A 1 89 ? -17.434 -0.115 -11.581 1.00 83.62 89 LEU A O 1
ATOM 727 N N . SER A 1 90 ? -16.664 1.382 -13.061 1.00 84.62 90 SER A N 1
ATOM 728 C CA . SER A 1 90 ? -17.711 2.384 -12.806 1.00 84.62 90 SER A CA 1
ATOM 729 C C . SER A 1 90 ? -19.119 1.919 -13.190 1.00 84.62 90 SER A C 1
ATOM 731 O O . SER A 1 90 ? -20.103 2.415 -12.643 1.00 84.62 90 SER A O 1
ATOM 733 N N . LEU A 1 91 ? -19.244 0.987 -14.139 1.00 84.00 91 LEU A N 1
ATOM 734 C CA . LEU A 1 91 ? -20.533 0.374 -14.467 1.00 84.00 91 LEU A CA 1
ATOM 735 C C . LEU A 1 91 ? -20.918 -0.680 -13.424 1.00 84.00 91 LEU A C 1
ATOM 737 O O . LEU A 1 91 ? -22.072 -0.730 -13.001 1.00 84.00 91 LEU A O 1
ATOM 741 N N . LEU A 1 92 ? -19.948 -1.477 -12.971 1.00 78.31 92 LEU A N 1
ATOM 742 C CA . LEU A 1 92 ? -20.152 -2.524 -11.968 1.00 78.31 92 LEU A CA 1
ATOM 743 C C . LEU A 1 92 ? -20.412 -1.962 -10.564 1.00 78.31 92 LEU A C 1
ATOM 745 O O . LEU A 1 92 ? -21.185 -2.543 -9.810 1.00 78.31 92 LEU A O 1
ATOM 749 N N . SER A 1 93 ? -19.846 -0.800 -10.223 1.00 71.19 93 SER A N 1
ATOM 750 C CA . SER A 1 93 ? -20.036 -0.161 -8.913 1.00 71.19 93 SER A CA 1
ATOM 751 C C . SER A 1 93 ? -21.469 0.314 -8.653 1.00 71.19 93 SER A C 1
ATOM 753 O O . SER A 1 93 ? -21.782 0.719 -7.539 1.00 71.19 93 SER A O 1
ATOM 755 N N . LYS A 1 94 ? -22.338 0.307 -9.674 1.00 68.62 94 LYS A N 1
ATOM 756 C CA . LYS A 1 94 ? -23.769 0.618 -9.541 1.00 68.62 94 LYS A CA 1
ATOM 757 C C . LYS A 1 94 ? -24.604 -0.588 -9.101 1.00 68.62 94 LYS A C 1
ATOM 759 O O . LYS A 1 94 ? -25.795 -0.430 -8.842 1.00 68.62 94 LYS A O 1
ATOM 764 N N . GLN A 1 95 ? -24.018 -1.785 -9.047 1.00 72.75 95 GLN A N 1
ATOM 765 C CA . GLN A 1 95 ? -24.697 -2.968 -8.527 1.00 72.75 95 GLN A CA 1
ATOM 766 C C . GLN A 1 95 ? -24.729 -2.948 -6.996 1.00 72.75 95 GLN A C 1
ATOM 768 O O . GLN A 1 95 ? -23.851 -2.381 -6.348 1.00 72.75 95 GLN A O 1
ATOM 773 N N . LYS A 1 96 ? -25.763 -3.565 -6.414 1.00 71.69 96 LYS A N 1
ATOM 774 C CA . LYS A 1 96 ? -25.916 -3.665 -4.960 1.00 71.69 96 LYS A CA 1
ATOM 775 C C . LYS A 1 96 ? -24.714 -4.421 -4.380 1.00 71.69 96 LYS A C 1
ATOM 777 O O . LYS A 1 96 ? -24.472 -5.565 -4.760 1.00 71.69 96 LYS A O 1
ATOM 782 N N . GLY A 1 97 ? -23.957 -3.748 -3.514 1.00 73.94 97 GLY A N 1
ATOM 783 C CA . GLY A 1 97 ? -22.762 -4.299 -2.883 1.00 73.94 97 GLY A CA 1
ATOM 784 C C . GLY A 1 97 ? -23.089 -5.474 -1.965 1.00 73.94 97 GLY A C 1
ATOM 785 O O . GLY A 1 97 ? -24.159 -5.526 -1.360 1.00 73.94 97 GLY A O 1
ATOM 786 N N . ASP A 1 98 ? -22.165 -6.428 -1.885 1.00 84.75 98 ASP A N 1
ATOM 787 C CA . ASP A 1 98 ? -22.238 -7.541 -0.939 1.00 84.75 98 ASP A CA 1
ATOM 788 C C . ASP A 1 98 ? -22.112 -7.008 0.498 1.00 84.75 98 ASP A C 1
ATOM 790 O O . ASP A 1 98 ? -21.243 -6.177 0.778 1.00 84.75 98 ASP A O 1
ATOM 794 N N . GLN A 1 99 ? -22.967 -7.497 1.402 1.00 88.44 99 GLN A N 1
ATOM 795 C CA . GLN A 1 99 ? -22.995 -7.104 2.814 1.00 88.44 99 GLN A CA 1
ATOM 796 C C . GLN A 1 99 ? -21.620 -7.246 3.478 1.00 88.44 99 GLN A C 1
ATOM 798 O O . GLN A 1 99 ? -21.226 -6.395 4.265 1.00 88.44 99 GLN A O 1
ATOM 803 N N . ARG A 1 100 ? -20.824 -8.238 3.067 1.00 89.12 100 ARG A N 1
ATOM 804 C CA . ARG A 1 100 ? -19.469 -8.446 3.596 1.00 89.12 100 ARG A CA 1
ATOM 805 C C . ARG A 1 100 ? -18.559 -7.226 3.422 1.00 89.12 100 ARG A C 1
ATOM 807 O O . ARG A 1 100 ? -17.696 -6.985 4.259 1.00 89.12 100 ARG A O 1
ATOM 814 N N . PHE A 1 101 ? -18.726 -6.450 2.348 1.00 87.06 101 PHE A N 1
ATOM 815 C CA . PHE A 1 101 ? -17.957 -5.214 2.159 1.00 87.06 101 PHE A CA 1
ATOM 816 C C . PHE A 1 101 ? -18.435 -4.086 3.074 1.00 87.06 101 PHE A C 1
ATOM 818 O O . PHE A 1 101 ? -17.626 -3.236 3.436 1.00 87.06 101 PHE A O 1
ATOM 825 N N . HIS A 1 102 ? -19.717 -4.076 3.448 1.00 88.19 102 HIS A N 1
ATOM 826 C CA . HIS A 1 102 ? -20.236 -3.144 4.445 1.00 88.19 102 HIS A CA 1
ATOM 827 C C . HIS A 1 102 ? -19.664 -3.463 5.827 1.00 88.19 102 HIS A C 1
ATOM 829 O O . HIS A 1 102 ? -19.099 -2.571 6.446 1.00 88.19 102 HIS A O 1
ATOM 835 N N . ASP A 1 103 ? -19.691 -4.730 6.240 1.00 92.88 103 ASP A N 1
ATOM 836 C CA . ASP A 1 103 ? -19.201 -5.152 7.558 1.00 92.88 103 ASP A CA 1
ATOM 837 C C . ASP A 1 103 ? -17.692 -4.877 7.719 1.00 92.88 103 ASP A C 1
ATOM 839 O O . ASP A 1 103 ? -17.237 -4.344 8.729 1.00 92.88 103 ASP A O 1
ATOM 843 N N . VAL A 1 104 ? -16.892 -5.181 6.685 1.00 92.19 104 VAL A N 1
ATOM 844 C CA . VAL A 1 104 ? -15.445 -4.889 6.687 1.00 92.19 104 VAL A CA 1
ATOM 845 C C . VAL A 1 104 ? -15.178 -3.386 6.744 1.00 92.19 104 VAL A C 1
ATOM 847 O O . VAL A 1 104 ? -14.212 -2.956 7.376 1.00 92.19 104 VAL A O 1
ATOM 850 N N . ARG A 1 105 ? -16.008 -2.582 6.074 1.00 91.19 105 ARG A N 1
ATOM 851 C CA . ARG A 1 105 ? -15.882 -1.126 6.092 1.00 91.19 105 ARG A CA 1
ATOM 852 C C . ARG A 1 105 ? -16.210 -0.560 7.470 1.00 91.19 105 ARG A C 1
ATOM 854 O O . ARG A 1 105 ? -15.435 0.249 7.961 1.00 91.19 105 ARG A O 1
ATOM 861 N N . GLU A 1 106 ? -17.312 -0.990 8.072 1.00 94.75 106 GLU A N 1
ATOM 862 C CA . GLU A 1 106 ? -17.728 -0.559 9.409 1.00 94.75 106 GLU A CA 1
ATOM 863 C C . GLU A 1 106 ? -16.638 -0.872 10.440 1.00 94.75 106 GLU A C 1
ATOM 865 O O . GLU A 1 106 ? -16.169 0.023 11.139 1.00 94.75 106 GLU A O 1
ATOM 870 N N . TYR A 1 107 ? -16.106 -2.098 10.422 1.00 96.06 107 TYR A N 1
ATOM 871 C CA . TYR A 1 107 ? -14.974 -2.471 11.271 1.00 96.06 107 TYR A CA 1
ATOM 872 C C . TYR A 1 107 ? -13.727 -1.599 11.034 1.00 96.06 107 TYR A C 1
ATOM 874 O O . TYR A 1 107 ? -13.033 -1.218 11.977 1.00 96.06 107 TYR A O 1
ATOM 882 N N . ALA A 1 108 ? -13.416 -1.271 9.776 1.00 94.75 108 ALA A N 1
ATOM 883 C CA . ALA A 1 108 ? -12.288 -0.398 9.461 1.00 94.75 108 ALA A CA 1
ATOM 884 C C . ALA A 1 108 ? -12.495 1.034 9.989 1.00 94.75 108 ALA A C 1
ATOM 886 O O . ALA A 1 108 ? -11.534 1.641 10.460 1.00 94.75 108 ALA A O 1
ATOM 887 N N . GLU A 1 109 ? -13.724 1.554 9.941 1.00 95.88 109 GLU A N 1
ATOM 888 C CA . GLU A 1 109 ? -14.087 2.872 10.477 1.00 95.88 109 GLU A CA 1
ATOM 889 C C . GLU A 1 109 ? -13.967 2.902 12.014 1.00 95.88 109 GLU A C 1
ATOM 891 O O . GLU A 1 109 ? -13.390 3.842 12.570 1.00 95.88 109 GLU A O 1
ATOM 896 N N . GLU A 1 110 ? -14.402 1.844 12.707 1.00 96.75 110 GLU A N 1
ATOM 897 C CA . GLU A 1 110 ? -14.199 1.683 14.155 1.00 96.75 110 GLU A CA 1
ATOM 898 C C . GLU A 1 11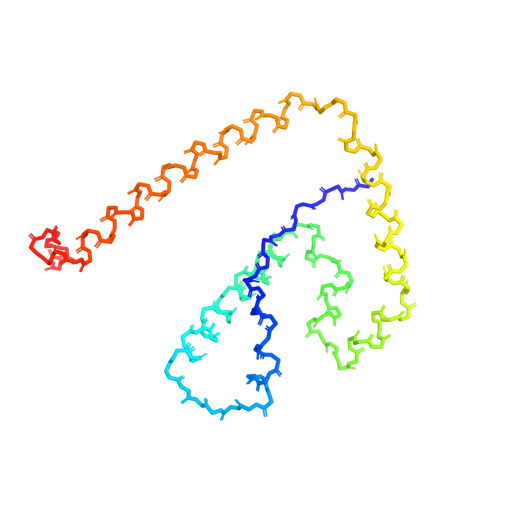0 ? -12.710 1.627 14.524 1.00 96.75 110 GLU A C 1
ATOM 900 O O . GLU A 1 110 ? -12.248 2.318 15.438 1.00 96.75 110 GLU A O 1
ATOM 905 N N . LEU A 1 111 ? -11.931 0.832 13.787 1.00 96.94 111 LEU A N 1
ATOM 906 C CA . LEU A 1 111 ? -10.495 0.703 14.006 1.00 96.94 111 LEU A CA 1
ATOM 907 C C . LEU A 1 111 ? -9.767 2.037 13.772 1.00 96.94 111 LEU A C 1
ATOM 909 O O . LEU A 1 111 ? -8.862 2.397 14.527 1.00 96.94 111 LEU A O 1
ATOM 913 N N . GLU A 1 112 ? -10.171 2.797 12.752 1.00 95.19 112 GLU A N 1
ATOM 914 C CA . GLU A 1 112 ? -9.643 4.136 12.492 1.00 95.19 112 GLU A CA 1
ATOM 915 C C . GLU A 1 112 ? -9.941 5.097 13.652 1.00 95.19 112 GLU A C 1
ATOM 917 O O . GLU A 1 112 ? -9.062 5.870 14.045 1.00 95.19 112 GLU A O 1
ATOM 922 N N . ALA A 1 113 ? -11.142 5.035 14.237 1.00 96.06 113 ALA A N 1
ATOM 923 C CA . ALA A 1 113 ? -11.494 5.842 15.403 1.00 96.06 113 ALA A CA 1
ATOM 924 C C . ALA A 1 113 ? -10.584 5.530 16.603 1.00 96.06 113 ALA A C 1
ATOM 926 O O . ALA A 1 113 ? -10.037 6.450 17.215 1.00 96.06 113 ALA A O 1
ATOM 927 N N . VAL A 1 114 ? -10.331 4.246 16.878 1.00 97.00 114 VAL A N 1
ATOM 928 C CA . VAL A 1 114 ? -9.395 3.824 17.934 1.00 97.00 114 VAL A CA 1
ATOM 929 C C . VAL A 1 114 ? -7.984 4.350 17.666 1.00 97.00 114 VAL A C 1
ATOM 931 O O . VAL A 1 114 ? -7.341 4.891 18.569 1.00 97.00 114 VAL A O 1
ATOM 934 N N . PHE A 1 115 ? -7.492 4.246 16.426 1.00 96.12 115 PHE A N 1
ATOM 935 C CA . PHE A 1 115 ? -6.173 4.778 16.077 1.00 96.12 115 PHE A CA 1
ATOM 936 C C . PHE A 1 115 ? -6.078 6.292 16.268 1.00 96.12 115 PHE A C 1
ATOM 938 O O . PHE A 1 115 ? -5.056 6.764 16.768 1.00 96.12 115 PHE A O 1
ATOM 945 N N . LYS A 1 116 ? -7.124 7.055 15.928 1.00 95.12 116 LYS A N 1
ATOM 946 C CA . LYS A 1 116 ? -7.163 8.506 16.172 1.00 95.12 116 LYS A CA 1
ATOM 947 C C . LYS A 1 116 ? -7.036 8.823 17.658 1.00 95.12 116 LYS A C 1
ATOM 949 O O . LYS A 1 116 ? -6.165 9.609 18.021 1.00 95.12 116 LYS A O 1
ATOM 954 N N . SER A 1 117 ? -7.793 8.142 18.518 1.00 95.88 117 SER A N 1
ATOM 955 C CA . SER A 1 117 ? -7.682 8.327 19.970 1.00 95.88 117 SER A CA 1
ATOM 956 C C . SER A 1 117 ? -6.282 7.996 20.500 1.00 95.88 117 SER A C 1
ATOM 958 O O . SER A 1 117 ? -5.734 8.739 21.309 1.00 95.88 117 SER A O 1
ATOM 960 N N . LEU A 1 118 ? -5.650 6.918 20.020 1.00 95.50 118 LEU A N 1
ATOM 961 C CA . LEU A 1 118 ? -4.277 6.575 20.416 1.00 95.50 118 LEU A CA 1
ATOM 962 C C . LEU A 1 118 ? -3.252 7.628 19.971 1.00 95.50 118 LEU A C 1
ATOM 964 O O . LEU A 1 118 ? -2.311 7.927 20.711 1.00 95.50 118 LEU A O 1
ATOM 968 N N . LEU A 1 119 ? -3.424 8.196 18.776 1.00 92.94 119 LEU A N 1
ATOM 969 C CA . LEU A 1 119 ? -2.570 9.273 18.279 1.00 92.94 119 LEU A CA 1
ATOM 970 C C . LEU A 1 119 ? -2.747 10.554 19.100 1.00 92.94 119 LEU A C 1
ATOM 972 O O . LEU A 1 119 ? -1.749 11.164 19.475 1.00 92.94 119 LEU A O 1
ATOM 976 N N . GLU 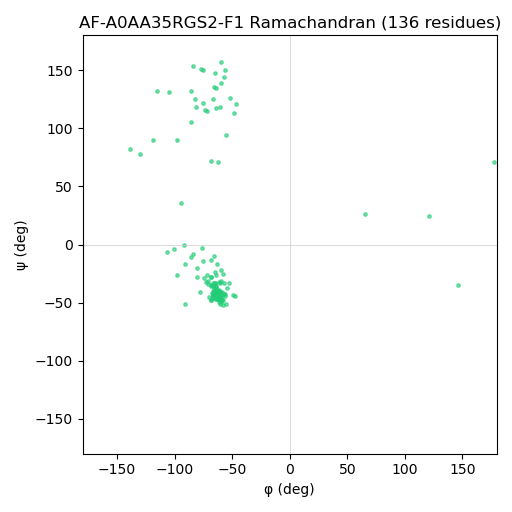A 1 120 ? -3.980 10.925 19.442 1.00 93.19 120 GLU A N 1
ATOM 977 C CA . GLU A 1 120 ? -4.266 12.065 20.323 1.00 93.19 120 GLU A CA 1
ATOM 978 C C . GLU A 1 120 ? -3.600 11.894 21.689 1.00 93.19 120 GLU A C 1
ATOM 980 O O . GLU A 1 120 ? -2.897 12.792 22.155 1.00 93.19 120 GLU A O 1
ATOM 985 N N . ILE A 1 121 ? -3.745 10.711 22.296 1.00 92.19 121 ILE A N 1
ATOM 986 C CA . ILE A 1 121 ? -3.083 10.367 23.557 1.00 92.19 121 ILE A CA 1
ATOM 987 C C . ILE A 1 121 ? -1.569 10.557 23.414 1.00 92.19 121 ILE A C 1
ATOM 989 O O . ILE A 1 121 ? -0.957 11.271 24.210 1.00 92.19 121 ILE A O 1
ATOM 993 N N . ARG A 1 122 ? -0.953 9.979 22.378 1.00 90.44 122 ARG A N 1
ATOM 994 C CA . ARG A 1 122 ? 0.491 10.097 22.130 1.00 90.44 122 ARG A CA 1
ATOM 995 C C . ARG A 1 122 ? 0.953 11.554 22.030 1.00 90.44 122 ARG A C 1
ATOM 997 O O . ARG A 1 122 ? 1.982 11.896 22.614 1.00 90.44 122 ARG A O 1
ATOM 1004 N N . GLU A 1 123 ? 0.221 12.407 21.318 1.00 89.62 123 GLU A N 1
ATOM 1005 C CA . GLU A 1 123 ? 0.577 13.824 21.190 1.00 89.62 123 GLU A CA 1
ATOM 1006 C C . GLU A 1 123 ? 0.449 14.574 22.527 1.00 89.62 123 GLU A C 1
ATOM 1008 O O . GLU A 1 123 ? 1.304 15.403 22.859 1.00 89.62 123 GLU A O 1
ATOM 1013 N N . VAL A 1 124 ? -0.537 14.228 23.364 1.00 88.56 124 VAL A N 1
ATOM 1014 C CA . VAL A 1 124 ? -0.642 14.757 24.736 1.00 88.56 124 VAL A CA 1
ATOM 1015 C C . VAL A 1 124 ? 0.584 14.377 25.577 1.00 88.56 124 VAL A C 1
ATOM 1017 O O . VAL A 1 124 ? 1.167 15.241 26.233 1.00 88.56 124 VAL A O 1
ATOM 1020 N N . TYR A 1 125 ? 1.037 13.120 25.528 1.00 85.06 125 TYR A N 1
ATOM 1021 C CA . TYR A 1 125 ? 2.246 12.682 26.247 1.00 85.06 125 TYR A CA 1
ATOM 1022 C C . TYR A 1 125 ? 3.530 13.346 25.729 1.00 85.06 125 TYR A C 1
ATOM 1024 O O . TYR A 1 125 ? 4.450 13.622 26.501 1.00 85.06 125 TYR A O 1
ATOM 1032 N N . LYS A 1 126 ? 3.605 13.636 24.427 1.00 84.00 126 LYS A N 1
ATOM 1033 C CA . LYS A 1 126 ? 4.743 14.343 23.828 1.00 84.00 126 LYS A CA 1
ATOM 1034 C C . LYS A 1 126 ? 4.818 15.807 24.277 1.00 84.00 126 LYS A C 1
ATOM 1036 O O . LYS A 1 126 ? 5.911 16.339 24.442 1.00 84.00 126 LYS A O 1
ATOM 1041 N N . THR A 1 127 ? 3.667 16.448 24.476 1.00 84.88 127 THR A N 1
ATOM 1042 C CA . THR A 1 127 ? 3.552 17.877 24.826 1.00 84.88 127 THR A CA 1
ATOM 1043 C C . THR A 1 127 ? 3.531 18.153 26.331 1.00 84.88 127 THR A C 1
ATOM 1045 O O . THR A 1 127 ? 3.790 19.285 26.739 1.00 84.88 127 THR A O 1
ATOM 1048 N N . LYS A 1 128 ? 3.277 17.141 27.172 1.00 77.56 128 LYS A N 1
ATOM 1049 C CA . LYS A 1 128 ? 3.335 17.232 28.641 1.00 77.56 128 LYS A CA 1
ATOM 1050 C C . LYS A 1 128 ? 4.395 16.278 29.212 1.00 77.56 128 LYS A C 1
ATOM 1052 O O . LYS A 1 128 ? 4.060 15.152 29.583 1.00 77.56 128 LYS A O 1
ATOM 1057 N N . PRO A 1 129 ? 5.657 16.731 29.362 1.00 64.12 129 PRO A N 1
ATOM 1058 C CA . PRO A 1 129 ? 6.750 15.913 29.897 1.00 64.12 129 PRO A CA 1
ATOM 1059 C C . PRO A 1 129 ? 6.477 15.360 31.304 1.00 64.12 129 PRO A C 1
ATOM 1061 O O . PRO A 1 129 ? 6.997 14.312 31.662 1.00 64.12 129 PRO A O 1
ATOM 1064 N N . SER A 1 130 ? 5.621 16.025 32.088 1.00 67.06 130 SER A N 1
ATOM 1065 C CA . SER A 1 130 ? 5.227 15.609 33.441 1.00 67.06 130 SER A CA 1
ATOM 1066 C C . SER A 1 130 ? 4.370 14.339 33.501 1.00 67.06 130 SER A C 1
ATOM 1068 O O . SER A 1 130 ? 4.193 13.791 34.585 1.00 67.06 130 SER A O 1
ATOM 1070 N N . LEU A 1 131 ? 3.823 13.880 32.370 1.00 64.12 131 LEU A N 1
ATOM 1071 C CA . LEU A 1 131 ? 3.035 12.648 32.279 1.00 64.12 131 LEU A CA 1
ATOM 1072 C C . LEU A 1 131 ? 3.841 11.475 31.714 1.00 64.12 131 LEU A C 1
ATOM 1074 O O . LEU A 1 131 ? 3.315 10.369 31.659 1.00 64.12 131 LEU A O 1
ATOM 1078 N N . GLN A 1 132 ? 5.095 11.675 31.296 1.00 60.97 132 GLN A N 1
ATOM 1079 C CA . GLN A 1 132 ? 5.937 10.568 30.851 1.00 60.97 132 GLN A CA 1
ATOM 1080 C C . GLN A 1 132 ? 6.173 9.629 32.044 1.00 60.97 132 GLN A C 1
ATOM 1082 O O . GLN A 1 132 ? 6.746 10.068 33.044 1.00 60.97 132 GLN A O 1
ATOM 1087 N N . PRO A 1 133 ? 5.730 8.357 32.001 1.00 60.28 133 PRO A N 1
ATOM 1088 C CA . PRO A 1 133 ? 6.146 7.412 33.021 1.00 60.28 133 PRO A CA 1
ATOM 1089 C C . PRO A 1 133 ? 7.673 7.324 32.970 1.00 60.28 133 PRO A C 1
ATOM 1091 O O . PRO A 1 133 ? 8.260 7.328 31.887 1.00 60.28 133 PRO A O 1
ATOM 1094 N N . LEU A 1 134 ? 8.302 7.275 34.144 1.00 58.12 134 LEU A N 1
ATOM 1095 C CA . LEU A 1 134 ? 9.736 7.061 34.340 1.00 58.12 134 LEU A CA 1
ATOM 1096 C C . LEU A 1 134 ? 10.140 5.679 33.787 1.00 58.12 134 LEU A C 1
ATOM 1098 O O . LEU A 1 134 ? 10.419 4.756 34.540 1.00 58.12 134 LEU A O 1
ATOM 1102 N N . LEU A 1 135 ? 10.143 5.512 32.464 1.00 52.69 135 LEU A N 1
ATOM 1103 C CA . LEU A 1 135 ? 10.619 4.323 31.752 1.00 52.69 135 LEU A CA 1
ATOM 1104 C C . LEU A 1 135 ? 12.086 4.499 31.333 1.00 52.69 135 LEU A C 1
ATOM 1106 O O . LEU A 1 135 ? 12.508 4.069 30.266 1.00 52.69 135 LEU A O 1
ATOM 1110 N N . LEU A 1 136 ? 12.862 5.162 32.187 1.00 49.38 136 LEU A N 1
ATOM 1111 C CA . LEU A 1 136 ? 14.318 5.159 32.173 1.00 49.38 136 LEU A CA 1
ATOM 1112 C C . LEU A 1 136 ? 14.741 4.848 33.608 1.00 49.38 136 LEU A C 1
ATOM 1114 O O . LEU A 1 136 ? 14.970 5.770 34.378 1.00 49.38 136 LEU A O 1
ATOM 1118 N N . ASN A 1 137 ? 14.668 3.571 33.990 1.00 44.06 137 ASN A N 1
ATOM 1119 C CA . ASN A 1 137 ? 15.354 2.934 35.124 1.00 44.06 137 ASN A CA 1
ATOM 1120 C C . ASN A 1 137 ? 14.899 1.463 35.187 1.00 44.06 137 ASN A C 1
ATOM 1122 O O . ASN A 1 137 ? 14.107 1.073 36.046 1.00 44.06 137 ASN A O 1
ATOM 1126 N N . SER A 1 138 ? 15.336 0.650 34.226 1.00 40.59 138 SER A N 1
ATOM 1127 C CA . SER A 1 138 ? 15.333 -0.820 34.286 1.00 40.59 138 SER A CA 1
ATOM 1128 C C . SER A 1 138 ? 16.436 -1.339 33.380 1.00 40.59 138 SER A C 1
ATOM 1130 O O . SER A 1 138 ? 16.441 -0.912 32.204 1.00 40.59 138 SER A O 1
#

Organism: Geodia barretti (NCBI:txid519541)

pLDDT: mean 79.3, std 15.8, range [40.59, 97.0]

Nearest PDB structures (foldseek):
  8afz-assembly1_A  TM=5.615E-01  e=1.657E-03  Homo sapiens
  6koj-assembly2_B  TM=7.177E-01  e=7.839E-02  Homo sapiens
  6e8r-assembly2_B  TM=5.490E-01  e=3.976E-01  Homo sapiens

Sequence (138 aa):
TLQVVVPPLPEKAIKGSSGLLNKITFSGEDSDFLIKRQHALEIFLVRLSRHPVLCQSYWFHQFLENIGWREAVQRTGYLQKSDMLLKTLSLLSKQKGDQRFHDVREYAEELEAVFKSLLEIREVYKTKPSLQPLLLNS

Secondary structure (DSSP, 8-state):
----PPPPPPP---TTGGGTTT-----HHHHHHHHHHHHHHHHHHHHHHHSTTGGG-HHHHHHHH-TTHHHHHHHTTHHHHHHHHHHHHHHHTTSPPPHHHHHHHHHHHHHHHHHHHHHHHHHHHHH-GGGS---S--

Foldseek 3Di:
DDDDDQDDQPDDDPPPCVVCVVDPPDDPVSVVVVVVNVV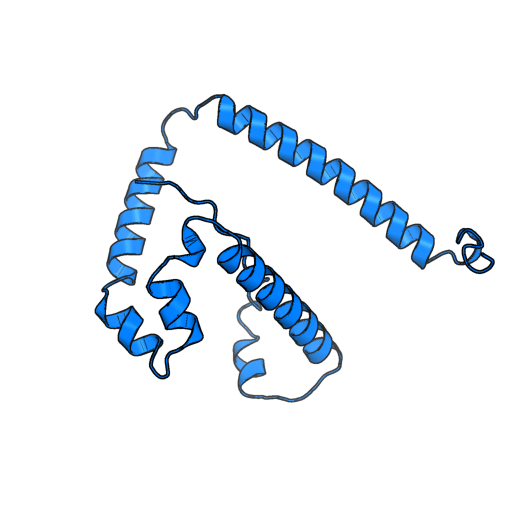RVVVRLVVQCPDPPSVPDPLNVCVVDDDCNPVVVVVVVVVVVVVVVVVVVVVVVPDDDDVVVVVVVVVVVVVVVVVVVVVVVVVVCVVDVVPDPCPPDD

InterPro domains:
  IPR001683 Phox homology [PF00787] (3-65)
  IPR001683 Phox homology [PS50195] (1-96)
  IPR034783 Sorting nexin-4 [PTHR46596] (3-123)
  IPR036871 PX domain superfamily [G3DSA:3.30.1520.10] (2-90)
  IPR036871 PX domain superfamily [SSF64268] (4-65)

Solvent-accessible surface area (backbone atoms only — not comparable to full-atom values): 8564 Å² total; per-residue (Å²): 132,89,86,76,88,75,76,76,75,58,87,74,75,61,96,74,49,80,51,50,84,78,45,84,70,86,44,75,69,61,51,54,52,49,52,54,44,50,55,39,47,50,53,39,52,54,52,39,63,72,31,87,65,55,49,72,31,67,67,53,53,46,68,76,71,52,92,57,54,68,62,62,50,57,76,68,48,49,70,64,53,50,54,52,50,52,56,52,49,64,60,56,69,74,52,88,73,62,66,67,62,53,55,55,46,54,52,50,53,54,51,50,52,54,51,50,54,53,51,53,53,51,51,51,45,71,74,35,72,89,67,54,74,84,84,81,83,131